Protein AF-A0AA43ZFT8-F1 (afdb_monomer)

Sequence (77 aa):
MSNAAHQPYEPLAISADVLARHIVQEHDGDAFEAVKTLVLELDFAREQLHIASSLLSTGIGRGWRPSFTRLPDIPEA

pLDDT: mean 81.88, std 15.79, range [40.38, 97.88]

Mean predicted aligned error: 10.13 Å

Organism: NCBI:txid2715133

Secondary structure (DSSP, 8-state):
------------S--HHHHHHHHHHHTTT-HHHHHHHHHHHHHHHHHHHHHHHHHHHTT--TT------SS-SS---

Structure (mmCIF, N/CA/C/O backbone):
data_AF-A0AA43ZFT8-F1
#
_entry.id   AF-A0AA43ZFT8-F1
#
loop_
_atom_site.group_PDB
_atom_site.id
_atom_site.type_symbol
_atom_site.label_atom_id
_atom_site.label_alt_id
_atom_site.label_comp_id
_atom_site.label_asym_id
_atom_site.label_entity_id
_atom_site.label_seq_id
_atom_site.pdbx_PDB_ins_code
_atom_site.Cartn_x
_atom_site.Cartn_y
_atom_site.Cartn_z
_atom_site.occupancy
_atom_site.B_iso_or_equiv
_atom_site.auth_seq_id
_atom_site.auth_comp_id
_atom_site.auth_asym_id
_atom_site.auth_atom_id
_atom_site.pdbx_PDB_model_num
ATOM 1 N N . MET A 1 1 ? 36.617 21.821 -9.649 1.00 40.38 1 MET A N 1
ATOM 2 C CA . MET A 1 1 ? 35.662 20.743 -9.974 1.00 40.38 1 MET A CA 1
ATOM 3 C C . MET A 1 1 ? 34.663 20.676 -8.833 1.00 40.38 1 MET A C 1
ATOM 5 O O . MET A 1 1 ? 35.059 20.300 -7.738 1.00 40.38 1 MET A O 1
ATOM 9 N N . SER A 1 2 ? 33.440 21.174 -9.034 1.00 48.41 2 SER A N 1
ATOM 10 C CA . SER A 1 2 ? 32.408 21.181 -7.990 1.00 48.41 2 SER A CA 1
ATOM 11 C C . SER A 1 2 ? 31.943 19.754 -7.737 1.00 48.41 2 SER A C 1
ATOM 13 O O . SER A 1 2 ? 31.408 19.107 -8.633 1.00 48.41 2 SER A O 1
ATOM 15 N N . ASN A 1 3 ? 32.200 19.269 -6.527 1.00 51.59 3 ASN A N 1
ATOM 16 C CA . ASN A 1 3 ? 31.685 18.005 -6.031 1.00 51.59 3 ASN A CA 1
ATOM 17 C C . ASN A 1 3 ? 30.161 18.154 -5.940 1.00 51.59 3 ASN A C 1
ATOM 19 O O . ASN A 1 3 ? 29.682 19.008 -5.191 1.00 51.59 3 ASN A O 1
ATOM 23 N N . ALA A 1 4 ? 29.407 17.415 -6.756 1.00 54.62 4 ALA A N 1
ATOM 24 C CA . ALA A 1 4 ? 27.955 17.393 -6.650 1.00 54.62 4 ALA A CA 1
ATOM 25 C C . ALA A 1 4 ? 27.623 16.818 -5.271 1.00 54.62 4 ALA A C 1
ATOM 27 O O . ALA A 1 4 ? 27.819 15.628 -5.023 1.00 54.62 4 ALA A O 1
ATOM 28 N N . ALA A 1 5 ? 27.224 17.695 -4.350 1.00 54.22 5 ALA A N 1
ATOM 29 C CA . ALA A 1 5 ? 26.778 17.298 -3.032 1.00 54.22 5 ALA A CA 1
ATOM 30 C C . ALA A 1 5 ? 25.690 16.234 -3.203 1.00 54.22 5 ALA A C 1
ATOM 32 O O . ALA A 1 5 ? 24.746 16.419 -3.971 1.00 54.22 5 ALA A O 1
ATOM 33 N N . HIS A 1 6 ? 25.857 15.108 -2.513 1.00 54.59 6 HIS A N 1
ATOM 34 C CA . HIS A 1 6 ? 24.784 14.152 -2.296 1.00 54.59 6 HIS A CA 1
ATOM 35 C C . HIS A 1 6 ? 23.628 14.952 -1.693 1.00 54.59 6 HIS A C 1
ATOM 37 O O . HIS A 1 6 ? 23.741 15.399 -0.554 1.00 54.59 6 HIS A O 1
ATOM 43 N N . GLN A 1 7 ? 22.569 15.202 -2.463 1.00 55.34 7 GLN A N 1
ATOM 44 C CA . GLN A 1 7 ? 21.321 15.700 -1.903 1.00 55.34 7 GLN A CA 1
ATOM 45 C C . GLN A 1 7 ? 20.860 14.599 -0.938 1.00 55.34 7 GLN A C 1
ATOM 47 O O . GLN A 1 7 ? 20.587 13.485 -1.401 1.00 55.34 7 GLN A O 1
ATOM 52 N N . PRO A 1 8 ? 20.865 14.825 0.388 1.00 56.72 8 PRO A N 1
ATOM 53 C CA . PRO A 1 8 ? 20.350 13.826 1.303 1.00 56.72 8 PRO A CA 1
ATOM 54 C C . PRO A 1 8 ? 18.882 13.597 0.955 1.00 56.72 8 PRO A C 1
ATOM 56 O O . PRO A 1 8 ? 18.175 14.536 0.592 1.00 56.72 8 PRO A O 1
ATOM 59 N N . TYR A 1 9 ? 18.443 12.342 1.026 1.00 57.03 9 TYR A N 1
ATOM 60 C CA . TYR A 1 9 ? 17.029 12.013 0.929 1.00 57.03 9 TYR A CA 1
ATOM 61 C C . TYR A 1 9 ? 16.281 12.829 1.986 1.00 57.03 9 TYR A C 1
ATOM 63 O O . TYR A 1 9 ? 16.418 12.580 3.184 1.00 57.03 9 TYR A O 1
ATOM 71 N N . GLU A 1 10 ? 15.552 13.843 1.534 1.00 58.25 10 GLU A N 1
ATOM 72 C CA . GLU A 1 10 ? 14.628 14.601 2.357 1.00 58.25 10 GLU A CA 1
ATOM 73 C C . GLU A 1 10 ? 13.359 13.751 2.443 1.00 58.25 10 GLU A C 1
ATOM 75 O O . GLU A 1 10 ? 12.735 13.489 1.408 1.00 58.25 10 GLU A O 1
ATOM 80 N N . PRO A 1 11 ? 12.996 13.223 3.626 1.00 62.09 11 PRO A N 1
ATOM 81 C CA . PRO A 1 11 ? 11.754 12.489 3.756 1.00 62.09 11 PRO A CA 1
ATOM 82 C C . PRO A 1 11 ? 10.619 13.406 3.313 1.00 62.09 11 PRO A C 1
ATOM 84 O O . PRO A 1 11 ? 10.571 14.566 3.725 1.00 62.09 11 PRO A O 1
ATOM 87 N N . LEU A 1 12 ? 9.700 12.884 2.498 1.00 59.94 12 LEU A N 1
ATOM 88 C CA . LEU A 1 12 ? 8.412 13.532 2.264 1.00 59.94 12 LEU A CA 1
ATOM 89 C C . LEU A 1 12 ? 7.870 13.965 3.631 1.00 59.94 12 LEU A C 1
ATOM 91 O O . LEU A 1 12 ? 7.738 13.132 4.528 1.00 59.94 12 LEU A O 1
ATOM 95 N N . ALA A 1 13 ? 7.632 15.263 3.814 1.00 63.56 13 ALA A N 1
ATOM 96 C CA . ALA A 1 13 ? 7.307 15.879 5.101 1.00 63.56 13 ALA A CA 1
ATOM 97 C C . ALA A 1 13 ? 5.874 15.554 5.580 1.00 63.56 13 ALA A C 1
ATOM 99 O O . ALA A 1 13 ? 5.165 16.414 6.096 1.00 63.56 13 ALA A O 1
ATOM 100 N N . ILE A 1 14 ? 5.426 14.315 5.377 1.00 77.31 14 ILE A N 1
ATOM 101 C CA . ILE A 1 14 ? 4.154 13.781 5.843 1.00 77.31 14 ILE A CA 1
ATOM 102 C C . ILE A 1 14 ? 4.477 12.535 6.660 1.00 77.31 14 ILE A C 1
ATOM 104 O O . ILE A 1 14 ? 4.947 11.524 6.139 1.00 77.31 14 ILE A O 1
ATOM 108 N N . SER A 1 15 ? 4.270 12.626 7.968 1.00 88.62 15 SER A N 1
ATOM 109 C CA . SER A 1 15 ? 4.535 11.525 8.882 1.00 88.62 15 SER A CA 1
ATOM 110 C C . SER A 1 15 ? 3.542 10.376 8.675 1.00 88.62 15 SER A C 1
ATOM 112 O O . SER A 1 15 ? 2.410 10.567 8.222 1.00 88.62 15 SER A O 1
ATOM 114 N N . ALA A 1 16 ? 3.956 9.160 9.039 1.00 88.38 16 ALA A N 1
ATOM 115 C CA . ALA A 1 16 ? 3.125 7.965 8.892 1.00 88.38 16 ALA A CA 1
ATOM 116 C C . ALA A 1 16 ? 1.780 8.083 9.631 1.00 88.38 16 ALA A C 1
ATOM 118 O O . ALA A 1 16 ? 0.775 7.561 9.159 1.00 88.38 16 ALA A O 1
ATOM 119 N N . ASP A 1 17 ? 1.733 8.803 10.755 1.00 92.69 17 ASP A N 1
ATOM 120 C CA . ASP A 1 17 ? 0.493 9.042 11.494 1.00 92.69 17 ASP A CA 1
ATOM 121 C C . ASP A 1 17 ? -0.470 9.990 10.761 1.00 92.69 17 ASP A C 1
ATOM 123 O O . ASP A 1 17 ? -1.683 9.812 10.866 1.00 92.69 17 ASP A O 1
ATOM 127 N N . VAL A 1 18 ? 0.037 10.963 9.993 1.00 94.31 18 VAL A N 1
ATOM 128 C CA . VAL A 1 18 ? -0.802 11.831 9.150 1.00 94.31 18 VAL A CA 1
ATOM 129 C C . VAL A 1 18 ? -1.415 11.021 8.010 1.00 94.31 18 VAL A C 1
ATOM 131 O O . VAL A 1 18 ? -2.619 11.117 7.786 1.00 94.31 18 VAL A O 1
ATOM 134 N N . LEU A 1 19 ? -0.622 10.169 7.353 1.00 93.12 19 LEU A N 1
ATOM 135 C CA . LEU A 1 19 ? -1.112 9.282 6.292 1.00 93.12 19 LEU A CA 1
ATOM 136 C C . LEU A 1 19 ? -2.130 8.271 6.823 1.00 93.12 19 LEU A C 1
ATOM 138 O O . LEU A 1 19 ? -3.203 8.125 6.249 1.00 93.12 19 LEU A O 1
ATOM 142 N N . ALA A 1 20 ? -1.836 7.615 7.948 1.00 94.56 20 ALA A N 1
ATOM 143 C CA . ALA A 1 20 ? -2.749 6.651 8.553 1.00 94.56 20 ALA A CA 1
ATOM 144 C C . ALA A 1 20 ? -4.096 7.295 8.916 1.00 94.56 20 ALA A C 1
ATOM 146 O O . ALA A 1 20 ? -5.142 6.716 8.635 1.00 94.56 20 ALA A O 1
ATOM 147 N N . ARG A 1 21 ? -4.086 8.509 9.490 1.00 96.00 21 ARG A N 1
ATOM 148 C CA . ARG A 1 21 ? -5.325 9.248 9.778 1.00 96.00 21 ARG A CA 1
ATOM 149 C C . ARG A 1 21 ? -6.101 9.587 8.510 1.00 96.00 21 ARG A C 1
ATOM 151 O O . ARG A 1 21 ? -7.310 9.399 8.507 1.00 96.00 21 ARG A O 1
ATOM 158 N N . HIS A 1 22 ? -5.424 10.049 7.461 1.00 95.75 22 HIS A N 1
ATOM 159 C CA . HIS A 1 22 ? -6.061 10.352 6.179 1.00 95.75 22 HIS A CA 1
ATOM 160 C C . HIS A 1 22 ? -6.743 9.119 5.578 1.00 95.75 22 HIS A C 1
ATOM 162 O O . HIS A 1 22 ? -7.920 9.173 5.251 1.00 95.75 22 HIS A O 1
ATOM 168 N N . ILE A 1 23 ? -6.038 7.987 5.519 1.00 95.56 23 ILE A N 1
ATOM 169 C CA . ILE A 1 23 ? -6.575 6.746 4.946 1.00 95.56 23 ILE A CA 1
ATOM 170 C C . ILE A 1 23 ? -7.790 6.273 5.752 1.00 95.56 23 ILE A C 1
ATOM 172 O O . ILE A 1 23 ? -8.824 5.952 5.186 1.00 95.56 23 ILE A O 1
ATOM 176 N N . VAL A 1 24 ? -7.728 6.292 7.087 1.00 97.69 24 VAL A N 1
ATOM 177 C CA . VAL A 1 24 ? -8.897 5.937 7.913 1.00 97.69 24 VAL A CA 1
ATOM 178 C C . VAL A 1 24 ? -10.080 6.885 7.660 1.00 97.69 24 VAL A C 1
ATOM 180 O O . VAL A 1 24 ? -11.224 6.438 7.655 1.00 97.69 24 VAL A O 1
ATOM 183 N N . GLN A 1 25 ? -9.827 8.176 7.424 1.00 97.25 25 GLN A N 1
ATOM 184 C CA . GLN A 1 25 ? -10.873 9.147 7.083 1.00 97.25 25 GLN A CA 1
ATOM 185 C C . GLN A 1 25 ? -11.506 8.887 5.710 1.00 97.25 25 GLN A C 1
ATOM 187 O O . GLN A 1 25 ? -12.714 9.050 5.582 1.00 97.25 25 GLN A O 1
ATOM 192 N N . GLU A 1 26 ? -10.735 8.449 4.711 1.00 96.62 26 GLU A N 1
ATOM 193 C CA . GLU A 1 26 ? -11.254 8.064 3.385 1.00 96.62 26 GLU A CA 1
ATOM 194 C C . GLU A 1 26 ? -12.192 6.849 3.436 1.00 96.62 26 GLU A C 1
ATOM 196 O O . GLU A 1 26 ? -13.014 6.665 2.542 1.00 96.62 26 GLU A O 1
ATOM 201 N N . HIS A 1 27 ? -12.100 6.046 4.497 1.00 97.25 27 HIS A N 1
ATOM 202 C CA . HIS A 1 27 ? -12.953 4.888 4.758 1.00 97.25 27 HIS A CA 1
ATOM 203 C C . HIS A 1 27 ? -14.038 5.174 5.814 1.00 97.25 27 HIS A C 1
ATOM 205 O O . HIS A 1 27 ? -14.417 4.281 6.567 1.00 97.25 27 HIS A O 1
ATOM 211 N N . ASP A 1 28 ? -14.516 6.419 5.922 1.00 97.00 28 ASP A N 1
ATOM 212 C CA . ASP A 1 28 ? -15.569 6.836 6.867 1.00 97.00 28 ASP A CA 1
ATOM 213 C C . ASP A 1 28 ? -15.261 6.507 8.346 1.00 97.00 28 ASP A C 1
ATOM 215 O O . ASP A 1 28 ? -16.154 6.338 9.179 1.00 97.00 28 ASP A O 1
ATOM 219 N N . GLY A 1 29 ? -13.976 6.420 8.700 1.00 97.06 29 GLY A N 1
ATOM 220 C CA . GLY A 1 29 ? -13.523 6.031 10.035 1.00 97.06 29 GLY A CA 1
ATOM 221 C C . GLY A 1 29 ? -13.422 4.520 10.267 1.00 97.06 29 GLY A C 1
ATOM 222 O O . GLY A 1 29 ? -13.000 4.111 11.352 1.00 97.06 29 GLY A O 1
ATOM 223 N N . ASP A 1 30 ? -13.751 3.682 9.279 1.00 97.75 30 ASP A N 1
ATOM 224 C CA . ASP A 1 30 ? -13.561 2.234 9.349 1.00 97.75 30 ASP A CA 1
ATOM 225 C C . ASP A 1 30 ? -12.079 1.873 9.175 1.00 97.75 30 ASP A C 1
ATOM 227 O O . ASP A 1 30 ? -11.551 1.672 8.078 1.00 97.75 30 ASP A O 1
ATOM 231 N N . ALA A 1 31 ? -11.385 1.773 10.309 1.00 97.12 31 ALA A N 1
ATOM 232 C CA . ALA A 1 31 ? -9.976 1.409 10.336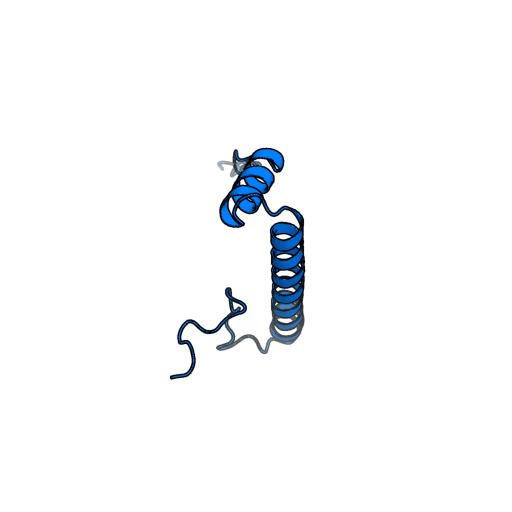 1.00 97.12 31 ALA A CA 1
ATOM 233 C C . ALA A 1 31 ? -9.705 -0.010 9.806 1.00 97.12 31 ALA A C 1
ATOM 235 O O . ALA A 1 31 ? -8.606 -0.271 9.315 1.00 97.12 31 ALA A O 1
ATOM 236 N N . PHE A 1 32 ? -10.666 -0.934 9.907 1.00 97.88 32 PHE A N 1
ATOM 237 C CA . PHE A 1 32 ? -10.465 -2.300 9.437 1.00 97.88 32 PHE A CA 1
ATOM 238 C C . PHE A 1 32 ? -10.544 -2.367 7.911 1.00 97.88 32 PHE A C 1
ATOM 240 O O . PHE A 1 32 ? -9.666 -2.975 7.293 1.00 97.88 32 PHE A O 1
ATOM 247 N N . GLU A 1 33 ? -11.513 -1.687 7.291 1.00 97.50 33 GLU A N 1
ATOM 248 C CA . GLU A 1 33 ? -11.563 -1.594 5.826 1.00 97.50 33 GLU A CA 1
ATOM 249 C C . GLU A 1 33 ? -10.404 -0.786 5.233 1.00 97.50 33 GLU A C 1
ATOM 251 O O . GLU A 1 33 ? -9.853 -1.170 4.197 1.00 97.50 33 GLU A O 1
ATOM 256 N N . ALA A 1 34 ? -9.946 0.261 5.924 1.00 97.44 34 ALA A N 1
ATOM 257 C CA . ALA A 1 34 ? -8.723 0.971 5.558 1.00 97.44 34 ALA A CA 1
ATOM 258 C C . ALA A 1 34 ? -7.505 0.031 5.514 1.00 97.44 34 ALA A C 1
ATOM 260 O O . ALA A 1 34 ? -6.766 -0.011 4.527 1.00 97.44 34 ALA A O 1
ATOM 261 N N . VAL A 1 35 ? -7.306 -0.781 6.560 1.00 97.56 35 VAL A N 1
ATOM 262 C CA . VAL A 1 35 ? -6.208 -1.760 6.607 1.00 97.56 35 VAL A CA 1
ATOM 263 C C . VAL A 1 35 ? -6.369 -2.831 5.532 1.00 97.56 35 VAL A C 1
ATOM 265 O O . VAL A 1 35 ? -5.387 -3.176 4.876 1.00 97.56 35 VAL A O 1
ATOM 268 N N . LYS A 1 36 ? -7.581 -3.347 5.311 1.00 97.69 36 LYS A N 1
ATOM 269 C CA . LYS A 1 36 ? -7.841 -4.338 4.259 1.00 97.69 36 LYS A CA 1
ATOM 270 C C . 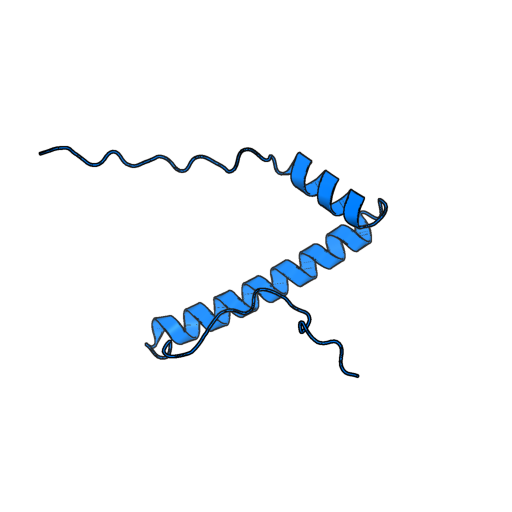LYS A 1 36 ? -7.480 -3.791 2.879 1.00 97.69 36 LYS A C 1
ATOM 272 O O . LYS A 1 36 ? -6.791 -4.471 2.121 1.00 97.69 36 LYS A O 1
ATOM 277 N N . THR A 1 37 ? -7.867 -2.554 2.585 1.00 95.25 37 THR A N 1
ATOM 278 C CA . THR A 1 37 ? -7.507 -1.868 1.338 1.00 95.25 37 THR A CA 1
ATOM 279 C C . THR A 1 37 ? -5.990 -1.742 1.201 1.00 95.25 37 THR A C 1
ATOM 281 O O . THR A 1 37 ? -5.434 -2.151 0.184 1.00 95.25 37 THR A O 1
ATOM 284 N N . LEU A 1 38 ? -5.290 -1.302 2.252 1.00 95.12 38 LEU A N 1
ATOM 285 C CA . LEU A 1 38 ? -3.826 -1.197 2.247 1.00 95.12 38 LEU A CA 1
ATOM 286 C C . LEU A 1 38 ? -3.118 -2.537 2.036 1.00 95.12 38 LEU A C 1
ATOM 288 O O . LEU A 1 38 ? -2.122 -2.598 1.316 1.00 95.12 38 LEU A O 1
ATOM 292 N N . VAL A 1 39 ? -3.616 -3.615 2.645 1.00 96.75 39 VAL A N 1
ATOM 293 C CA . VAL A 1 39 ? -3.068 -4.964 2.445 1.00 96.75 39 VAL A CA 1
ATOM 294 C C . VAL A 1 39 ? -3.188 -5.372 0.979 1.00 96.75 39 VAL A C 1
ATOM 296 O O . VAL A 1 39 ? -2.218 -5.869 0.408 1.00 96.75 39 VAL A O 1
ATOM 299 N N . LEU A 1 40 ? -4.338 -5.114 0.355 1.00 96.00 40 LEU A N 1
ATOM 300 C CA . LEU A 1 40 ? -4.548 -5.410 -1.058 1.00 96.00 40 LEU A CA 1
ATOM 301 C C . LEU A 1 40 ? -3.687 -4.523 -1.977 1.00 96.00 40 LEU A C 1
ATOM 303 O O . LEU A 1 40 ? -3.311 -4.956 -3.065 1.00 96.00 40 LEU A O 1
ATOM 307 N N . GLU A 1 41 ? -3.412 -3.264 -1.614 1.00 93.75 41 GLU A N 1
ATOM 308 C CA . GLU A 1 41 ? -2.542 -2.361 -2.399 1.00 93.75 41 GLU A CA 1
ATOM 309 C C . GLU A 1 41 ? -1.085 -2.819 -2.315 1.00 93.75 41 GLU A C 1
ATOM 311 O O . GLU A 1 41 ? -0.374 -2.870 -3.318 1.00 93.75 41 GLU A O 1
ATOM 316 N N . LEU A 1 42 ? -0.648 -3.218 -1.120 1.00 95.31 42 LEU A N 1
ATOM 317 C CA . LEU A 1 42 ? 0.695 -3.730 -0.890 1.00 95.31 42 LEU A CA 1
ATOM 318 C C . LEU A 1 42 ? 0.951 -5.040 -1.642 1.00 95.31 42 LEU A C 1
ATOM 320 O O . LEU A 1 42 ? 2.041 -5.226 -2.185 1.00 95.31 42 LEU A O 1
ATOM 324 N N . ASP A 1 43 ? -0.025 -5.947 -1.659 1.00 95.88 43 ASP A N 1
ATOM 325 C CA . ASP A 1 43 ? 0.071 -7.206 -2.400 1.00 95.88 43 ASP A CA 1
ATOM 326 C C . ASP A 1 43 ? 0.227 -6.951 -3.908 1.00 95.88 43 ASP A C 1
ATOM 328 O O . ASP A 1 43 ? 1.189 -7.409 -4.527 1.00 95.88 43 ASP A O 1
ATOM 332 N N . PHE A 1 44 ? -0.620 -6.082 -4.463 1.00 94.62 44 PHE A N 1
ATOM 333 C CA . PHE A 1 44 ? -0.538 -5.657 -5.859 1.00 94.62 44 PHE A CA 1
ATOM 334 C C . PHE A 1 44 ? 0.808 -4.993 -6.200 1.00 94.62 44 PHE A C 1
ATOM 336 O O . PHE A 1 44 ? 1.448 -5.332 -7.198 1.00 94.62 44 PHE A O 1
ATOM 343 N N . ALA A 1 45 ? 1.296 -4.082 -5.352 1.00 93.50 45 ALA A N 1
ATOM 344 C CA . ALA A 1 45 ? 2.584 -3.423 -5.558 1.00 93.50 45 ALA A CA 1
ATOM 345 C C . ALA A 1 45 ? 3.757 -4.420 -5.555 1.00 93.50 45 ALA A C 1
ATOM 347 O O . ALA A 1 45 ? 4.699 -4.285 -6.343 1.00 93.50 45 ALA A O 1
ATOM 348 N N . ARG A 1 46 ? 3.703 -5.447 -4.694 1.00 94.94 46 ARG A N 1
ATOM 349 C CA . ARG A 1 46 ? 4.700 -6.529 -4.668 1.00 94.94 46 ARG A CA 1
ATOM 350 C C . ARG A 1 46 ? 4.662 -7.363 -5.939 1.00 94.94 46 ARG A C 1
ATOM 352 O O . ARG A 1 46 ? 5.727 -7.703 -6.450 1.00 94.94 46 ARG A O 1
ATOM 359 N N . GLU A 1 47 ? 3.478 -7.652 -6.467 1.00 94.19 47 GLU A N 1
ATOM 360 C CA . GLU A 1 47 ? 3.329 -8.356 -7.739 1.00 94.19 47 GLU A CA 1
ATOM 361 C C . GLU A 1 47 ? 3.940 -7.555 -8.898 1.00 94.19 47 GLU A C 1
ATOM 363 O O . GLU A 1 47 ? 4.779 -8.076 -9.636 1.00 94.19 47 GLU A O 1
ATOM 368 N N . GLN A 1 48 ? 3.624 -6.260 -9.011 1.00 92.69 48 GLN A N 1
ATOM 369 C CA . GLN A 1 48 ? 4.215 -5.392 -10.038 1.00 92.69 48 GLN A CA 1
ATOM 370 C C . GLN A 1 48 ? 5.744 -5.313 -9.918 1.00 92.69 48 GLN A C 1
ATOM 372 O O . GLN A 1 48 ? 6.450 -5.354 -10.928 1.00 92.69 48 GLN A O 1
ATOM 377 N N . LEU A 1 49 ? 6.278 -5.258 -8.692 1.00 92.50 49 LEU A N 1
ATOM 378 C CA . LEU A 1 49 ? 7.722 -5.274 -8.451 1.00 92.50 49 LEU A CA 1
ATOM 379 C C . LEU A 1 49 ? 8.359 -6.621 -8.819 1.00 92.50 49 LEU A C 1
ATOM 381 O O . LEU A 1 49 ? 9.467 -6.649 -9.355 1.00 92.50 49 LEU A O 1
ATOM 385 N N . HIS A 1 50 ? 7.675 -7.733 -8.551 1.00 91.25 50 HIS A N 1
ATOM 386 C CA . HIS A 1 50 ? 8.134 -9.063 -8.940 1.00 91.25 50 HIS A CA 1
ATOM 387 C C . HIS A 1 50 ? 8.208 -9.208 -10.467 1.00 91.25 50 HIS A C 1
ATOM 389 O O . HIS A 1 50 ? 9.211 -9.698 -10.995 1.00 91.25 50 HIS A O 1
ATOM 395 N N . ILE A 1 51 ? 7.192 -8.717 -11.183 1.00 88.50 51 ILE A N 1
ATOM 396 C CA . ILE A 1 51 ? 7.184 -8.676 -12.650 1.00 88.50 51 ILE A CA 1
ATOM 397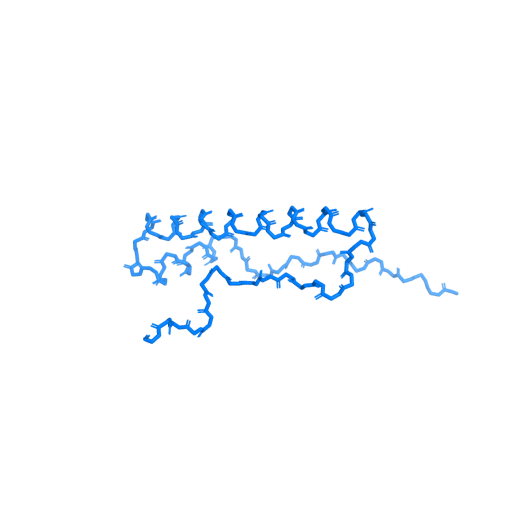 C C . ILE A 1 51 ? 8.338 -7.804 -13.153 1.00 88.50 51 ILE A C 1
ATOM 399 O O . ILE A 1 51 ? 9.119 -8.246 -13.998 1.00 88.50 51 ILE A O 1
ATOM 403 N N . ALA A 1 52 ? 8.496 -6.599 -12.597 1.00 88.06 52 ALA A N 1
ATOM 404 C CA . ALA A 1 52 ? 9.583 -5.695 -12.956 1.00 88.06 52 ALA A CA 1
ATOM 405 C C . ALA A 1 52 ? 10.953 -6.355 -12.756 1.00 88.06 52 ALA A C 1
ATOM 407 O O . ALA A 1 52 ? 11.781 -6.327 -13.663 1.00 88.06 52 ALA A O 1
ATOM 408 N N . SER A 1 53 ? 11.199 -6.983 -11.602 1.00 86.00 53 SER A N 1
ATOM 409 C CA . SER A 1 53 ? 12.490 -7.619 -11.324 1.00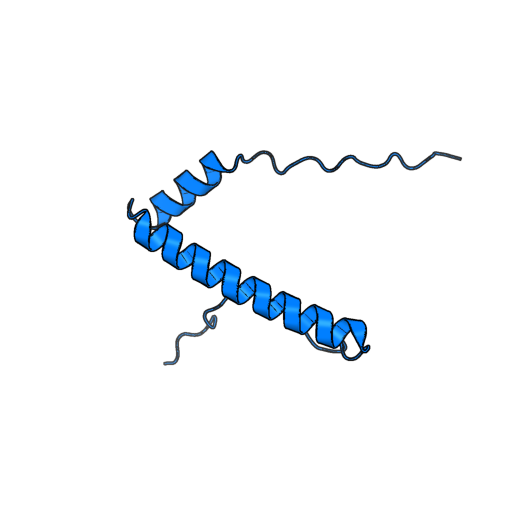 86.00 53 SER A CA 1
ATOM 410 C C . SER A 1 53 ? 12.770 -8.781 -12.281 1.00 86.00 53 SER A C 1
ATOM 412 O O . SER A 1 53 ? 13.897 -8.918 -12.758 1.00 86.00 53 SER A O 1
ATOM 414 N N . SER A 1 54 ? 11.747 -9.555 -12.648 1.00 86.56 54 SER A N 1
ATOM 415 C CA . SER A 1 54 ? 11.861 -10.693 -13.568 1.00 86.56 54 SER A CA 1
ATOM 416 C C . SER A 1 54 ? 12.123 -10.260 -15.016 1.00 86.56 54 SER A C 1
ATOM 418 O O . SER A 1 54 ? 12.976 -10.829 -15.700 1.00 86.56 54 SER A O 1
ATOM 420 N N . LEU A 1 55 ? 11.431 -9.220 -15.491 1.00 85.50 55 LEU A N 1
ATOM 421 C CA . LEU A 1 55 ? 11.571 -8.709 -16.858 1.00 85.50 55 LEU A CA 1
ATOM 422 C C . LEU A 1 55 ? 12.837 -7.867 -17.046 1.00 85.50 55 LEU A C 1
ATOM 424 O O . LEU A 1 55 ? 13.535 -7.998 -18.053 1.00 85.50 55 LEU A O 1
ATOM 428 N N . LEU A 1 56 ? 13.163 -7.008 -16.078 1.00 80.69 56 LEU A N 1
ATOM 429 C CA . LEU A 1 56 ? 14.325 -6.124 -16.168 1.00 80.69 56 LEU A CA 1
ATOM 430 C C . LEU A 1 56 ? 15.641 -6.886 -15.984 1.00 80.69 56 LEU A C 1
ATOM 432 O O . LEU A 1 56 ? 16.605 -6.581 -16.683 1.00 80.69 56 LEU A O 1
ATOM 436 N N . SER A 1 57 ? 15.687 -7.900 -15.112 1.00 73.94 57 SER A N 1
ATOM 437 C CA . SER A 1 57 ? 16.902 -8.711 -14.911 1.00 73.94 57 SER A CA 1
ATOM 438 C C . SER A 1 57 ? 17.290 -9.537 -16.139 1.00 73.94 57 SER A C 1
ATOM 440 O O . SER A 1 57 ? 18.470 -9.801 -16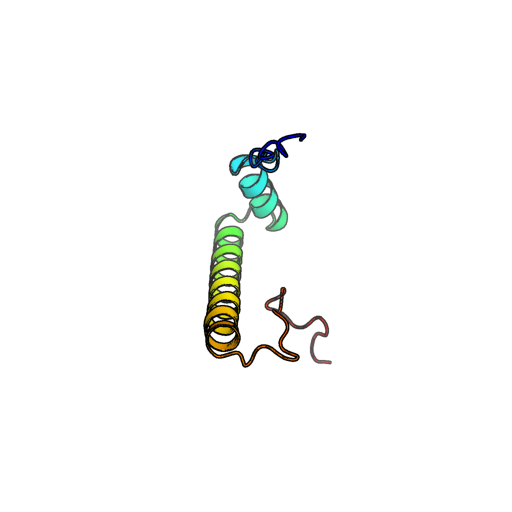.356 1.00 73.94 57 SER A O 1
ATOM 442 N N . THR A 1 58 ? 16.314 -9.909 -16.968 1.00 75.06 58 THR A N 1
ATOM 443 C CA . THR A 1 58 ? 16.507 -10.728 -18.175 1.00 75.06 58 THR A CA 1
ATOM 444 C C . THR A 1 58 ? 16.623 -9.896 -19.458 1.00 75.06 58 THR A C 1
ATOM 446 O O . THR A 1 58 ? 16.838 -10.447 -20.536 1.00 75.06 58 THR A O 1
ATOM 449 N N . GLY A 1 59 ? 16.494 -8.564 -19.367 1.00 76.19 59 GLY A N 1
ATOM 450 C CA . GLY A 1 59 ? 16.511 -7.653 -20.517 1.00 76.19 59 GLY A CA 1
ATOM 451 C C . GLY A 1 59 ? 15.213 -7.638 -21.340 1.00 76.19 59 GLY A C 1
ATOM 452 O O . GLY A 1 59 ? 15.142 -6.953 -22.361 1.00 76.19 59 GLY A O 1
ATOM 453 N N . ILE A 1 60 ? 14.162 -8.330 -20.886 1.00 75.88 60 ILE A N 1
ATOM 454 C CA . ILE A 1 60 ? 12.833 -8.427 -21.516 1.00 75.88 60 ILE A CA 1
ATOM 455 C C . ILE A 1 60 ? 11.930 -7.282 -21.005 1.00 75.88 60 ILE A C 1
ATOM 457 O O . ILE A 1 60 ? 10.783 -7.469 -20.626 1.00 75.88 60 ILE A O 1
ATOM 461 N N . GLY A 1 61 ? 12.455 -6.056 -20.944 1.00 75.19 61 GLY A N 1
ATOM 462 C CA . GLY A 1 61 ? 11.721 -4.888 -20.427 1.00 75.19 61 GLY A CA 1
ATOM 463 C C . GLY A 1 61 ? 11.052 -4.023 -21.499 1.00 75.19 61 GLY A C 1
ATOM 464 O O . GLY A 1 61 ? 10.333 -3.077 -21.181 1.00 75.19 61 GLY A O 1
ATOM 465 N N . ARG A 1 62 ? 11.312 -4.281 -22.788 1.00 77.88 62 ARG A N 1
ATOM 466 C CA . ARG A 1 62 ? 10.828 -3.414 -23.873 1.00 77.88 62 ARG A CA 1
ATOM 467 C C . ARG A 1 6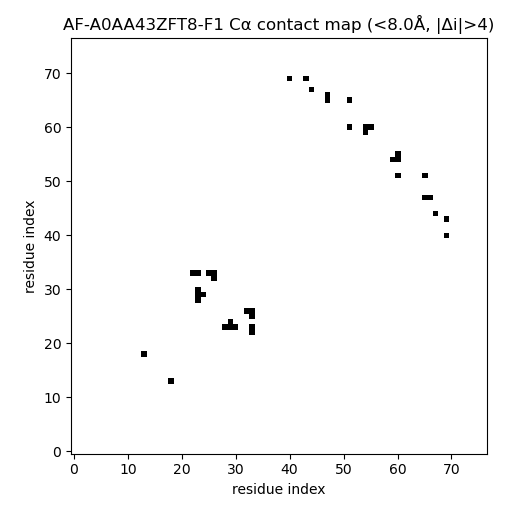2 ? 9.305 -3.477 -23.992 1.00 77.88 62 ARG A C 1
ATOM 469 O O . ARG A 1 62 ? 8.753 -4.509 -24.345 1.00 77.88 62 ARG A O 1
ATOM 476 N N . GLY A 1 63 ? 8.651 -2.341 -23.759 1.00 78.00 63 GLY A N 1
ATOM 477 C CA . GLY A 1 63 ? 7.201 -2.177 -23.910 1.00 78.00 63 GLY A CA 1
ATOM 478 C C . GLY A 1 63 ? 6.386 -2.516 -22.661 1.00 78.00 63 GLY A C 1
ATOM 479 O O . GLY A 1 63 ? 5.213 -2.158 -22.608 1.00 78.00 63 GLY A O 1
ATOM 480 N N . TRP A 1 64 ? 6.994 -3.128 -21.643 1.00 83.69 64 TRP A N 1
ATOM 481 C CA . TRP A 1 64 ? 6.327 -3.333 -20.362 1.00 83.69 64 TRP A CA 1
ATOM 482 C C . TRP A 1 64 ? 6.238 -2.018 -19.577 1.00 83.69 64 TRP A C 1
ATOM 484 O O . TRP A 1 64 ? 7.163 -1.201 -19.596 1.00 83.69 64 TRP A O 1
ATOM 494 N N . ARG A 1 65 ? 5.116 -1.814 -18.883 1.00 80.12 65 ARG A N 1
ATOM 495 C CA . ARG A 1 65 ? 4.888 -0.692 -17.970 1.00 80.12 65 ARG A CA 1
ATOM 496 C C . ARG A 1 65 ? 4.211 -1.216 -16.701 1.00 80.12 65 ARG A C 1
ATOM 498 O O . ARG A 1 65 ? 3.327 -2.062 -16.831 1.00 80.12 65 ARG A O 1
ATOM 505 N N . PRO A 1 66 ? 4.595 -0.724 -15.512 1.00 80.62 66 PRO A N 1
ATOM 506 C CA . PRO A 1 66 ? 3.901 -1.072 -14.281 1.00 80.62 66 PRO A CA 1
ATOM 507 C C . PRO A 1 66 ? 2.464 -0.549 -14.329 1.00 80.62 66 PRO A C 1
ATOM 509 O O . PRO A 1 66 ? 2.224 0.565 -14.803 1.00 80.62 66 PRO A O 1
ATOM 512 N N . SER A 1 67 ? 1.524 -1.340 -13.820 1.00 85.19 67 SER A N 1
ATOM 513 C CA . SER A 1 67 ? 0.206 -0.824 -13.461 1.00 85.19 67 SER A CA 1
ATOM 514 C C . SER A 1 67 ? 0.275 -0.188 -12.071 1.00 85.19 67 SER A C 1
ATOM 516 O O . SER A 1 67 ? 0.932 -0.716 -11.175 1.00 85.19 67 SER A O 1
ATOM 518 N N . PHE A 1 68 ? -0.392 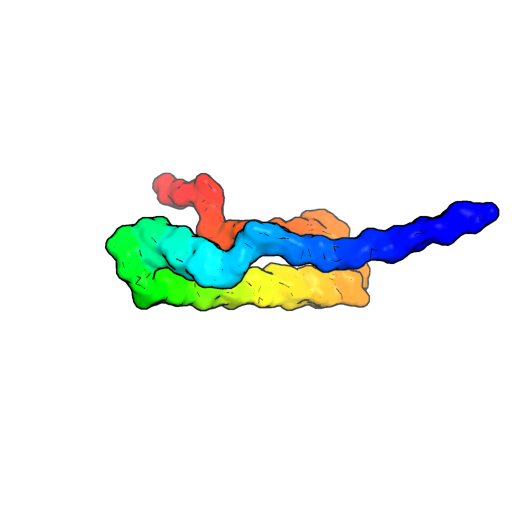0.952 -11.896 1.00 84.50 68 PHE A N 1
ATOM 519 C CA . PHE A 1 68 ? -0.435 1.690 -10.627 1.00 84.50 68 PHE A CA 1
ATOM 520 C C . PHE A 1 68 ? -1.781 1.579 -9.908 1.00 84.50 68 PHE A C 1
ATOM 522 O O . PHE A 1 68 ? -1.932 2.116 -8.816 1.00 84.50 68 PHE A O 1
ATOM 529 N N . THR A 1 69 ? -2.739 0.865 -10.497 1.00 82.50 69 THR A N 1
ATOM 530 C CA . THR A 1 69 ? -4.081 0.699 -9.943 1.00 82.50 69 THR A CA 1
ATOM 531 C C . THR A 1 69 ? -4.478 -0.765 -10.063 1.00 82.50 69 THR A C 1
ATOM 533 O O . THR A 1 69 ? -4.281 -1.387 -11.109 1.00 82.50 69 THR A O 1
ATOM 536 N N . ARG A 1 70 ? -5.026 -1.330 -8.980 1.00 8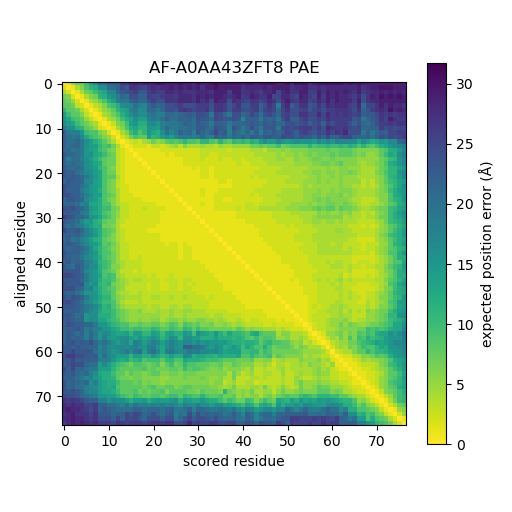3.38 70 ARG A N 1
ATOM 537 C CA . ARG A 1 70 ? -5.525 -2.714 -8.976 1.00 83.38 70 ARG A CA 1
ATOM 538 C C . ARG A 1 70 ? -6.777 -2.874 -9.842 1.00 83.38 70 ARG A C 1
ATOM 540 O O . ARG A 1 70 ? -6.972 -3.917 -10.455 1.00 83.38 70 ARG A O 1
ATOM 547 N N . LEU A 1 71 ? -7.641 -1.861 -9.845 1.00 80.12 71 LEU A N 1
ATOM 548 C CA . LEU A 1 71 ? -8.884 -1.845 -10.611 1.00 80.12 71 LEU A CA 1
ATOM 549 C C . LEU A 1 71 ? -8.650 -1.221 -11.995 1.00 80.12 71 LEU A C 1
ATOM 551 O O . LEU A 1 71 ? -7.888 -0.260 -12.096 1.00 80.12 71 LEU A O 1
ATOM 555 N N . PRO A 1 72 ? -9.291 -1.739 -13.053 1.00 67.81 72 PRO A N 1
ATOM 556 C CA . PRO A 1 72 ? -9.253 -1.097 -14.359 1.00 67.81 72 PRO A CA 1
ATOM 557 C C . PRO A 1 72 ? -9.947 0.273 -14.308 1.00 67.81 72 PRO A C 1
ATOM 559 O O . PRO A 1 72 ? -10.974 0.428 -13.650 1.00 67.81 72 PRO A O 1
ATOM 562 N N . ASP A 1 73 ? -9.424 1.248 -15.060 1.00 66.31 73 ASP A N 1
ATOM 563 C CA . ASP A 1 73 ? -10.005 2.600 -15.180 1.00 66.31 73 ASP A CA 1
ATOM 564 C C . ASP A 1 73 ? -11.416 2.603 -15.799 1.00 66.31 73 ASP A C 1
ATOM 566 O O . ASP A 1 73 ? -12.148 3.590 -15.710 1.00 66.31 73 ASP A O 1
ATOM 570 N N . ILE A 1 74 ? -11.802 1.500 -16.446 1.00 70.62 74 ILE A N 1
ATOM 571 C CA . ILE A 1 74 ? -13.114 1.303 -17.055 1.00 70.62 74 ILE A CA 1
ATOM 572 C C . ILE A 1 74 ? -13.827 0.207 -16.254 1.00 70.62 74 ILE A C 1
ATOM 574 O O . ILE A 1 74 ? -13.408 -0.951 -16.340 1.00 70.62 74 ILE A O 1
ATOM 578 N N . PRO A 1 75 ? -14.889 0.520 -15.489 1.00 60.53 75 PRO A N 1
ATOM 579 C CA . PRO A 1 75 ? -15.766 -0.523 -14.981 1.00 60.53 75 PRO A CA 1
ATOM 580 C C . PRO A 1 75 ? -16.431 -1.188 -16.192 1.00 60.53 75 PRO A C 1
ATOM 582 O O . PRO A 1 75 ? -16.962 -0.487 -17.056 1.00 60.53 75 PRO A O 1
ATOM 585 N N . GLU A 1 76 ? -16.338 -2.516 -16.299 1.00 61.78 76 GLU A N 1
ATOM 586 C CA . GLU A 1 76 ? -17.023 -3.277 -17.350 1.00 61.78 76 GLU A CA 1
ATOM 587 C C . GLU A 1 76 ? -18.501 -2.851 -17.408 1.00 61.78 76 GLU A C 1
ATOM 589 O O . GLU A 1 76 ? -19.191 -2.840 -16.386 1.00 61.78 76 GLU A O 1
ATOM 594 N N . ALA A 1 77 ? -18.929 -2.416 -18.597 1.00 49.91 77 A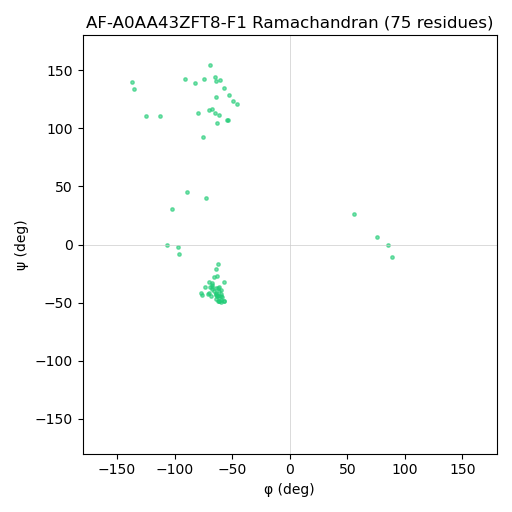LA A N 1
ATOM 595 C CA . ALA A 1 77 ? -20.290 -1.975 -18.897 1.00 49.91 77 ALA A CA 1
ATOM 596 C C . ALA A 1 77 ? -21.246 -3.159 -19.087 1.00 49.91 77 ALA A C 1
ATOM 598 O O . ALA A 1 77 ? -20.802 -4.184 -19.656 1.00 49.91 77 ALA A O 1
#

Foldseek 3Di:
DDDPPPPPPDPPPQDPVNVLVVLCVVVVNPSVVSVVVVVVQVVLVVVLVVVCCVCVVVVNCPPDDGDNDPDDPDDDD

Solvent-accessible surface area (backbone atoms only — not comparable to full-atom values): 4953 Å² total; per-residue (Å²): 133,84,76,80,71,80,77,70,86,72,72,74,95,65,53,70,68,58,51,52,52,49,47,20,54,78,40,81,61,36,54,64,62,32,48,52,51,50,52,55,51,52,51,50,52,50,50,46,49,52,51,46,53,58,25,54,76,71,69,65,44,84,88,69,74,83,76,92,59,96,66,69,98,65,76,87,129

Radius of gyration: 18.29 Å; Cα contacts (8 Å, |Δi|>4): 20; chains: 1; bounding box: 56×32×35 Å